Protein AF-0000000080637964 (afdb_homodimer)

Nearest PDB structures (foldseek):
  8hlz-assembly1_C  TM=8.124E-01  e=7.155E+00  Monkeypox virus
  8tnt-assembly1_B  TM=6.303E-01  e=6.315E+00  human gammaherpesvirus 4
  8oyw-assembly1_A  TM=4.692E-01  e=6.722E+00  synthetic construct
  4ol8-assembly1_B  TM=3.854E-01  e=4.080E+00  Saccharomyces cerevisiae
  8hlz-assembly1_C  TM=8.128E-01  e=7.045E+00  Monkeypox virus

Sequence (126 aa):
MFLLNDKERLALYILLRRHEEELDPVLSRVKHRMEKWLFERLSIEEMSDVERVYLALKEGEQLMFLLNDKERLALYILLRRHEEELDPVLSRVKHRMEKWLFERLSIEEMSDVERVYLALKEGEQL

pLDDT: mean 90.82, std 11.89, range [32.06, 97.81]

Structure (mmCIF, N/CA/C/O backbone):
data_AF-0000000080637964-model_v1
#
loop_
_entity.id
_entity.type
_entity.pdbx_description
1 polymer 'Uncharacterized protein'
#
loop_
_atom_site.group_PDB
_atom_site.id
_atom_site.type_symbol
_atom_site.label_atom_id
_atom_site.label_alt_id
_atom_site.label_comp_id
_atom_site.label_asym_id
_atom_site.label_entity_id
_atom_site.label_seq_id
_atom_site.pdbx_PDB_ins_code
_atom_site.Cartn_x
_atom_site.Cartn_y
_atom_site.Cartn_z
_atom_site.occupancy
_atom_site.B_iso_or_equiv
_atom_site.auth_seq_id
_atom_site.auth_comp_id
_atom_site.auth_asym_id
_atom_site.auth_atom_id
_atom_site.pdbx_PDB_model_num
ATOM 1 N N . MET A 1 1 ? 14.906 4.859 2.029 1 70.62 1 MET A N 1
ATOM 2 C CA . MET A 1 1 ? 14.234 4.414 0.814 1 70.62 1 MET A CA 1
ATOM 3 C C . MET A 1 1 ? 13.375 3.186 1.089 1 70.62 1 MET A C 1
ATOM 5 O O . MET A 1 1 ? 13.797 2.275 1.805 1 70.62 1 MET A O 1
ATOM 9 N N . PHE A 1 2 ? 12.016 3.297 0.801 1 84 2 PHE A N 1
ATOM 10 C CA . PHE A 1 2 ? 11.086 2.193 1.026 1 84 2 PHE A CA 1
ATOM 11 C C . PHE A 1 2 ? 10.805 1.453 -0.275 1 84 2 PHE A C 1
ATOM 13 O O . PHE A 1 2 ? 10.133 1.982 -1.162 1 84 2 PHE A O 1
ATOM 20 N N . LEU A 1 3 ? 11.375 0.196 -0.302 1 88.81 3 LEU A N 1
ATOM 21 C CA . LEU A 1 3 ? 11.25 -0.615 -1.508 1 88.81 3 LEU A CA 1
ATOM 22 C C . LEU A 1 3 ? 10.234 -1.735 -1.307 1 88.81 3 LEU A C 1
ATOM 24 O O . LEU A 1 3 ? 10.188 -2.354 -0.241 1 88.81 3 LEU A O 1
ATOM 28 N N . LEU A 1 4 ? 9.453 -1.877 -2.324 1 92.56 4 LEU A N 1
ATOM 29 C CA . LEU A 1 4 ? 8.508 -2.99 -2.34 1 92.56 4 LEU A CA 1
ATOM 30 C C . LEU A 1 4 ? 8.953 -4.062 -3.328 1 92.56 4 LEU A C 1
ATOM 32 O O . LEU A 1 4 ? 9.336 -3.752 -4.457 1 92.56 4 LEU A O 1
ATOM 36 N N . ASN A 1 5 ? 8.961 -5.328 -2.895 1 89.81 5 ASN A N 1
ATOM 37 C CA . ASN A 1 5 ? 9.18 -6.402 -3.859 1 89.81 5 ASN A CA 1
ATOM 38 C C . ASN A 1 5 ? 7.906 -6.711 -4.648 1 89.81 5 ASN A C 1
ATO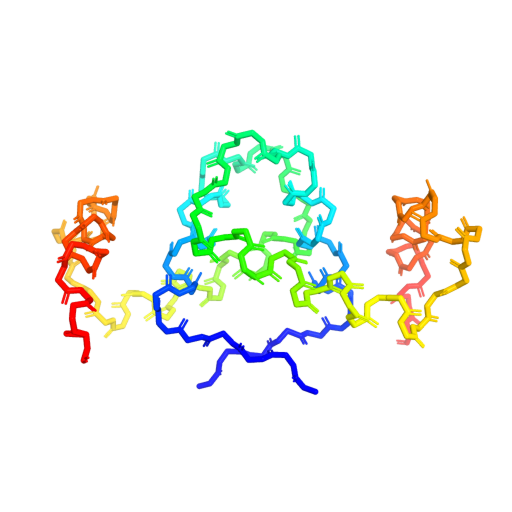M 40 O O . ASN A 1 5 ? 6.867 -6.086 -4.43 1 89.81 5 ASN A O 1
ATOM 44 N N . ASP A 1 6 ? 7.961 -7.66 -5.605 1 88.56 6 ASP A N 1
ATOM 45 C CA . ASP A 1 6 ? 6.867 -7.914 -6.539 1 88.56 6 ASP A CA 1
ATOM 46 C C . ASP A 1 6 ? 5.633 -8.438 -5.805 1 88.56 6 ASP A C 1
ATOM 48 O O . ASP A 1 6 ? 4.508 -8.031 -6.113 1 88.56 6 ASP A O 1
ATOM 52 N N . LYS A 1 7 ? 5.879 -9.312 -4.855 1 91.75 7 LY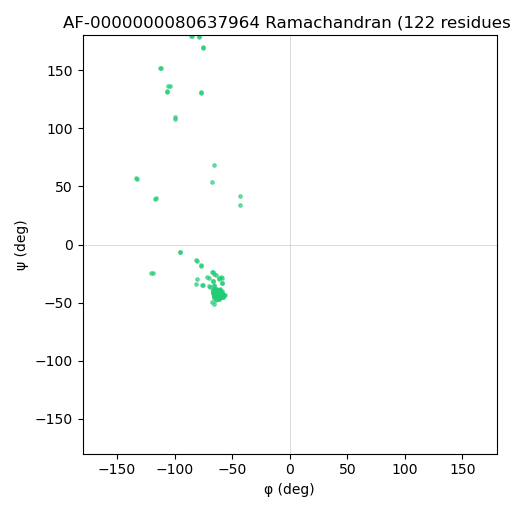S A N 1
ATOM 53 C CA . LYS A 1 7 ? 4.77 -9.875 -4.098 1 91.75 7 LYS A CA 1
ATOM 54 C C . LYS A 1 7 ? 4.078 -8.812 -3.254 1 91.75 7 LYS A C 1
ATOM 56 O O . LYS A 1 7 ? 2.848 -8.773 -3.18 1 91.75 7 LYS A O 1
ATOM 61 N N . GLU A 1 8 ? 4.82 -7.977 -2.637 1 94.12 8 GLU A N 1
ATOM 62 C CA . GLU A 1 8 ? 4.293 -6.883 -1.83 1 94.12 8 GLU A CA 1
ATOM 63 C C . GLU A 1 8 ? 3.514 -5.887 -2.689 1 94.12 8 GLU A C 1
ATOM 65 O O . GLU A 1 8 ? 2.461 -5.398 -2.279 1 94.12 8 GLU A O 1
ATOM 70 N N . ARG A 1 9 ? 4.02 -5.57 -3.832 1 94.25 9 ARG A N 1
ATOM 71 C CA . ARG A 1 9 ? 3.354 -4.648 -4.746 1 94.25 9 ARG A CA 1
ATOM 72 C C . ARG A 1 9 ? 2 -5.195 -5.188 1 94.25 9 ARG A C 1
ATOM 74 O O . ARG A 1 9 ? 1.006 -4.469 -5.203 1 94.25 9 ARG A O 1
ATOM 81 N N . LEU A 1 10 ? 2.035 -6.48 -5.512 1 95.25 10 LEU A N 1
ATOM 82 C CA . LEU A 1 10 ? 0.796 -7.117 -5.941 1 95.25 10 LEU A CA 1
ATOM 83 C C . LEU A 1 10 ? -0.23 -7.133 -4.812 1 95.25 10 LEU A C 1
ATOM 85 O O . LEU A 1 10 ? -1.401 -6.812 -5.031 1 95.25 10 LEU A O 1
ATOM 89 N N . ALA A 1 11 ? 0.207 -7.52 -3.693 1 96.19 11 ALA A N 1
ATOM 90 C CA . ALA A 1 11 ? -0.671 -7.559 -2.527 1 96.19 11 ALA A CA 1
ATOM 91 C C . ALA A 1 11 ? -1.26 -6.18 -2.238 1 96.19 11 ALA A C 1
ATOM 93 O O . ALA A 1 11 ? -2.459 -6.051 -1.981 1 96.19 11 ALA A O 1
ATOM 94 N N . LEU A 1 12 ? -0.439 -5.121 -2.316 1 97.12 12 LEU A N 1
ATOM 95 C CA . LEU A 1 12 ? -0.895 -3.756 -2.074 1 97.12 12 LEU A CA 1
ATOM 96 C C . LEU A 1 12 ? -1.886 -3.314 -3.145 1 97.12 12 LEU A C 1
ATOM 98 O O . LEU A 1 12 ? -2.9 -2.686 -2.838 1 97.12 12 LEU A O 1
ATOM 102 N N . TYR A 1 13 ? -1.57 -3.66 -4.344 1 97.19 13 TYR A N 1
ATOM 103 C CA . TYR A 1 13 ? -2.471 -3.297 -5.434 1 97.19 13 TYR A CA 1
ATOM 104 C C . TYR A 1 13 ? -3.855 -3.893 -5.215 1 97.19 13 TYR A C 1
ATOM 106 O O . TYR A 1 13 ? -4.867 -3.211 -5.395 1 97.19 13 TYR A O 1
ATOM 114 N N . ILE A 1 14 ? -3.891 -5.113 -4.844 1 97.19 14 ILE A N 1
ATOM 115 C CA . ILE A 1 14 ? -5.156 -5.805 -4.621 1 97.19 14 ILE A CA 1
ATOM 116 C C . ILE A 1 14 ? -5.938 -5.105 -3.51 1 97.19 14 ILE A C 1
ATOM 118 O O . ILE A 1 14 ? -7.141 -4.879 -3.635 1 97.19 14 ILE A O 1
ATOM 122 N N . LEU A 1 15 ? -5.242 -4.766 -2.43 1 97.75 15 LEU A N 1
ATOM 123 C CA . LEU A 1 15 ? -5.895 -4.062 -1.33 1 97.75 15 LEU A CA 1
ATOM 124 C C . LEU A 1 15 ? -6.414 -2.703 -1.785 1 97.75 15 LEU A C 1
ATOM 126 O O . LEU A 1 15 ? -7.539 -2.324 -1.46 1 97.75 15 LEU A O 1
ATOM 130 N N . LEU A 1 16 ? -5.617 -1.956 -2.518 1 97.81 16 LEU A N 1
ATOM 131 C CA . LEU A 1 16 ? -6.004 -0.64 -3.014 1 97.81 16 LEU A CA 1
ATOM 132 C C . LEU A 1 16 ? -7.207 -0.745 -3.943 1 97.81 16 LEU A C 1
ATOM 134 O O . LEU A 1 16 ? -8.102 0.105 -3.908 1 97.81 16 LEU A O 1
ATOM 138 N N . ARG A 1 17 ? -7.23 -1.769 -4.762 1 96.62 17 ARG A N 1
ATOM 139 C CA . ARG A 1 17 ? -8.344 -1.997 -5.676 1 96.62 17 ARG A CA 1
ATOM 140 C C . ARG A 1 17 ? -9.625 -2.312 -4.906 1 96.62 17 ARG A C 1
ATOM 142 O O . ARG A 1 17 ? -10.703 -1.821 -5.254 1 96.62 17 ARG A O 1
ATOM 149 N N . ARG A 1 18 ? -9.531 -3.051 -3.861 1 96.25 18 ARG A N 1
ATOM 150 C CA . ARG A 1 18 ? -10.672 -3.438 -3.035 1 96.25 18 ARG A CA 1
ATOM 151 C C . ARG A 1 18 ? -11.273 -2.227 -2.336 1 96.25 18 ARG A C 1
ATOM 153 O O . ARG A 1 18 ? -12.484 -2.172 -2.117 1 96.25 18 ARG A O 1
ATOM 160 N N . HIS A 1 19 ? -10.5 -1.292 -2.021 1 97.12 19 HIS A N 1
ATOM 161 C CA . HIS A 1 19 ? -10.969 -0.118 -1.291 1 97.12 19 HIS A CA 1
ATOM 162 C C . HIS A 1 19 ? -10.812 1.147 -2.129 1 97.12 19 HIS A C 1
ATOM 164 O O . HIS A 1 19 ? -10.422 2.197 -1.61 1 97.12 19 HIS A O 1
ATOM 170 N N . GLU A 1 20 ? -11.086 1.065 -3.375 1 96.12 20 GLU A N 1
ATOM 171 C CA . GLU A 1 20 ? -10.875 2.146 -4.332 1 96.12 20 GLU A CA 1
ATOM 172 C C . GLU A 1 20 ? -11.672 3.391 -3.945 1 96.12 20 GLU A C 1
ATOM 174 O O . GLU A 1 2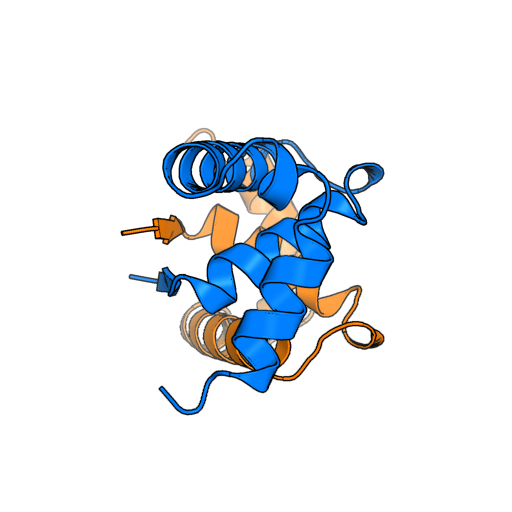0 ? -11.203 4.516 -4.141 1 96.12 20 GLU A O 1
ATOM 179 N N . GLU A 1 21 ? -12.727 3.234 -3.295 1 95.69 21 GLU A N 1
ATOM 180 C CA . GLU A 1 21 ? -13.625 4.34 -2.969 1 95.69 21 GLU A CA 1
A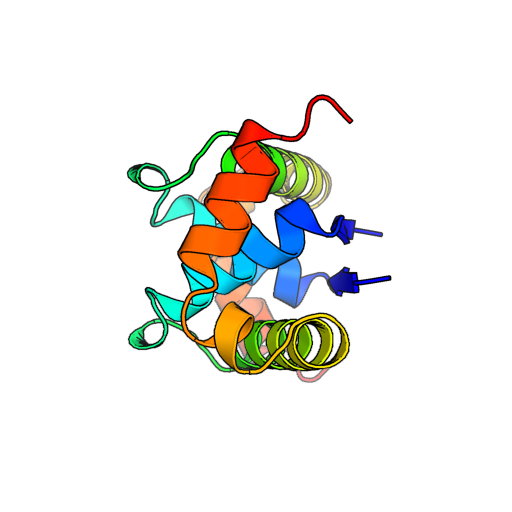TOM 181 C C . GLU A 1 21 ? -13.07 5.176 -1.818 1 95.69 21 GLU A C 1
ATOM 183 O O . GLU A 1 21 ? -13.516 6.305 -1.6 1 95.69 21 GLU A O 1
ATOM 188 N N . GLU A 1 22 ? -12.172 4.617 -1.105 1 95.69 22 GLU A N 1
ATOM 189 C CA . GLU A 1 22 ? -11.617 5.305 0.053 1 95.69 22 GLU A CA 1
ATOM 190 C C . GLU A 1 22 ? -10.328 6.039 -0.309 1 95.69 22 GLU A C 1
ATOM 192 O O . GLU A 1 22 ? -9.789 6.797 0.5 1 95.69 22 GLU A O 1
ATOM 197 N N . LEU A 1 23 ? -9.867 5.836 -1.509 1 97.12 23 LEU A N 1
ATOM 198 C CA . LEU A 1 23 ? -8.547 6.352 -1.863 1 97.12 23 LEU A CA 1
ATOM 199 C C . LEU A 1 23 ? -8.602 7.855 -2.117 1 97.12 23 LEU A C 1
ATOM 201 O O . LEU A 1 23 ? -9.492 8.336 -2.82 1 97.12 23 LEU A O 1
ATOM 205 N N . ASP A 1 24 ? -7.719 8.555 -1.536 1 95.25 24 ASP A N 1
ATOM 206 C CA . ASP A 1 24 ? -7.527 9.953 -1.899 1 95.25 24 ASP A CA 1
ATOM 207 C C . ASP A 1 24 ? -6.578 10.086 -3.088 1 95.25 24 ASP A C 1
ATOM 209 O O . ASP A 1 24 ? -6.09 9.086 -3.617 1 95.25 24 ASP A O 1
ATOM 213 N N . PRO A 1 25 ? -6.316 11.258 -3.539 1 96 25 PRO A N 1
ATOM 214 C CA . PRO A 1 25 ? -5.488 11.438 -4.73 1 96 25 PRO A CA 1
ATOM 215 C C . PRO A 1 25 ? -4.09 10.836 -4.574 1 96 25 PRO A C 1
ATOM 217 O O . PRO A 1 25 ? -3.51 10.344 -5.547 1 96 25 PRO A O 1
ATOM 220 N N . VAL A 1 26 ? -3.551 10.852 -3.398 1 95.81 26 VAL A N 1
ATOM 221 C CA . VAL A 1 26 ? -2.211 10.328 -3.156 1 95.81 26 VAL A CA 1
ATOM 222 C C . VAL A 1 26 ? -2.203 8.82 -3.359 1 95.81 26 VAL A C 1
ATOM 224 O O . VAL A 1 26 ? -1.405 8.297 -4.141 1 95.81 26 VAL A O 1
ATOM 227 N N . LEU A 1 27 ? -3.166 8.141 -2.721 1 97 27 LEU A N 1
ATOM 228 C CA . LEU A 1 27 ? -3.232 6.684 -2.83 1 97 27 LEU A CA 1
ATOM 229 C C . LEU A 1 27 ? -3.693 6.266 -4.223 1 97 27 LEU A C 1
ATOM 231 O O . LEU A 1 27 ? -3.268 5.227 -4.734 1 97 27 LEU A O 1
ATOM 235 N N . SER A 1 28 ? -4.477 7.121 -4.867 1 97.62 28 SER A N 1
ATOM 236 C CA . SER A 1 28 ? -4.895 6.844 -6.238 1 97.62 28 SER A CA 1
ATOM 237 C C . SER A 1 28 ? -3.705 6.836 -7.191 1 97.62 28 SER A C 1
ATOM 239 O O . SER A 1 28 ? -3.623 5.988 -8.086 1 97.62 28 SER A O 1
ATOM 241 N N . ARG A 1 29 ? -2.797 7.758 -6.926 1 96.62 29 ARG A N 1
ATOM 242 C CA . ARG A 1 29 ? -1.587 7.812 -7.738 1 96.62 29 ARG A CA 1
ATOM 243 C C . ARG A 1 29 ? -0.723 6.574 -7.52 1 96.62 29 ARG A C 1
ATOM 245 O O . ARG A 1 29 ? -0.157 6.027 -8.469 1 96.62 29 ARG A O 1
ATOM 252 N N . VAL A 1 30 ? -0.604 6.152 -6.312 1 96.44 30 VAL A N 1
ATOM 253 C CA . VAL A 1 30 ? 0.169 4.953 -5.996 1 96.44 30 VAL A CA 1
ATOM 254 C C . VAL A 1 30 ? -0.44 3.744 -6.699 1 96.44 30 VAL A C 1
ATOM 256 O O . VAL A 1 30 ? 0.273 2.961 -7.332 1 96.44 30 VAL A O 1
ATOM 259 N N . LYS A 1 31 ? -1.758 3.643 -6.613 1 97.31 31 LYS A N 1
ATOM 260 C CA . LYS A 1 31 ? -2.449 2.529 -7.262 1 97.31 31 LYS A CA 1
ATOM 261 C C . LYS A 1 31 ? -2.197 2.525 -8.766 1 97.31 31 LYS A C 1
ATOM 263 O O . LYS A 1 31 ? -1.921 1.476 -9.352 1 97.31 31 LYS A O 1
ATOM 268 N N . HIS A 1 32 ? -2.27 3.658 -9.359 1 97.06 32 HIS A N 1
ATOM 269 C CA . HIS A 1 32 ? -2.08 3.771 -10.805 1 97.06 32 HIS A CA 1
ATOM 270 C C . HIS A 1 32 ? -0.663 3.377 -11.203 1 97.06 32 HIS A C 1
ATOM 272 O O . HIS A 1 32 ? -0.468 2.691 -12.211 1 97.06 32 HIS A O 1
ATOM 278 N N . ARG A 1 33 ? 0.302 3.818 -10.43 1 95.62 33 ARG A N 1
ATOM 279 C CA . ARG A 1 33 ? 1.684 3.43 -10.703 1 95.62 33 ARG A CA 1
ATOM 280 C C . ARG A 1 33 ? 1.855 1.918 -10.609 1 95.62 33 ARG A C 1
ATOM 282 O O . ARG A 1 33 ? 2.562 1.316 -11.422 1 95.62 33 ARG A O 1
ATOM 289 N N . MET A 1 34 ? 1.22 1.311 -9.594 1 95 34 MET A N 1
ATOM 290 C CA . MET A 1 34 ? 1.298 -0.139 -9.445 1 95 34 MET A CA 1
ATOM 291 C C . MET A 1 34 ? 0.602 -0.847 -10.602 1 95 34 MET A C 1
ATOM 293 O O . MET A 1 34 ? 1.091 -1.864 -11.094 1 95 34 MET A O 1
ATOM 297 N N . GLU A 1 35 ? -0.474 -0.318 -10.953 1 94.94 35 GLU A N 1
ATOM 298 C CA . GLU A 1 35 ? -1.249 -0.877 -12.055 1 94.94 35 GLU A CA 1
ATOM 299 C C . GLU A 1 35 ? -0.452 -0.856 -13.359 1 94.94 35 GLU A C 1
ATOM 301 O O . GLU A 1 35 ? -0.449 -1.835 -14.102 1 94.94 35 GLU A O 1
ATOM 306 N N . LYS A 1 36 ? 0.143 0.224 -13.633 1 95 36 LYS A N 1
ATOM 307 C CA . LYS A 1 36 ? 0.978 0.332 -14.828 1 95 36 LYS A CA 1
ATOM 308 C C . LYS A 1 36 ? 2.092 -0.71 -14.812 1 95 36 LYS A C 1
ATOM 310 O O . LYS A 1 36 ? 2.371 -1.339 -15.836 1 95 36 LYS A O 1
ATOM 315 N N . TRP A 1 37 ? 2.723 -0.831 -13.672 1 93.75 37 TRP A N 1
ATOM 316 C CA . TRP A 1 37 ? 3.777 -1.824 -13.492 1 93.75 37 TRP A CA 1
ATOM 317 C C . TRP A 1 37 ? 3.246 -3.232 -13.742 1 93.75 37 TRP A C 1
ATOM 319 O O . TRP A 1 37 ? 3.91 -4.047 -14.383 1 93.75 37 TRP A O 1
ATOM 329 N N . LEU A 1 38 ? 2.053 -3.551 -13.273 1 93.62 38 LEU A N 1
ATOM 330 C CA . LEU A 1 38 ? 1.457 -4.875 -13.422 1 93.62 38 LEU A CA 1
ATOM 331 C C . LEU A 1 38 ? 1.083 -5.137 -14.883 1 93.62 38 LEU A C 1
ATOM 333 O O . LEU A 1 38 ? 1.224 -6.262 -15.367 1 93.62 38 LEU A O 1
ATOM 337 N N . PHE A 1 39 ? 0.65 -4.133 -15.523 1 93.88 39 PHE A N 1
ATOM 338 C CA . PHE A 1 39 ? 0.253 -4.277 -16.922 1 93.88 39 PHE A CA 1
ATOM 339 C C . PHE A 1 39 ? 1.449 -4.652 -17.781 1 93.88 39 PHE A C 1
ATOM 341 O O . PHE A 1 39 ? 1.293 -5.305 -18.828 1 93.88 39 PHE A O 1
ATOM 348 N N . GLU A 1 40 ? 2.6 -4.285 -17.328 1 92.88 40 GLU A N 1
ATOM 349 C CA . GLU A 1 40 ? 3.824 -4.594 -18.062 1 92.88 40 GLU A CA 1
ATOM 350 C C . GLU A 1 40 ? 4.277 -6.023 -17.797 1 92.88 40 GLU A C 1
ATOM 352 O O . GLU A 1 40 ? 5.09 -6.57 -18.547 1 92.88 40 GLU A O 1
ATOM 357 N N . ARG A 1 41 ? 3.707 -6.656 -16.797 1 90.81 41 ARG A N 1
ATOM 358 C CA . ARG A 1 41 ? 4.262 -7.93 -16.359 1 90.81 41 ARG A CA 1
ATOM 359 C C . ARG A 1 41 ? 3.234 -9.047 -16.484 1 90.81 41 ARG A C 1
ATOM 361 O O . ARG A 1 41 ? 3.596 -10.227 -16.578 1 90.81 41 ARG A O 1
ATOM 368 N N . LEU A 1 42 ? 1.986 -8.672 -16.453 1 93.19 42 LEU A N 1
ATOM 369 C CA . LEU A 1 42 ? 0.917 -9.664 -16.484 1 93.19 42 LEU A CA 1
ATOM 370 C C . LEU A 1 42 ? 0.147 -9.586 -17.797 1 93.19 42 LEU A C 1
ATOM 372 O O . LEU A 1 42 ? 0.045 -8.516 -18.406 1 93.19 42 LEU A O 1
ATOM 376 N N . SER A 1 43 ? -0.383 -10.695 -18.156 1 92.75 43 SER A N 1
ATOM 377 C CA . SER A 1 43 ? -1.292 -10.719 -19.297 1 92.75 43 SER A CA 1
ATOM 378 C C . SER A 1 43 ? -2.656 -10.148 -18.938 1 92.75 43 SER A C 1
ATOM 380 O O . SER A 1 43 ? -2.938 -9.898 -17.766 1 92.75 43 SER A O 1
ATOM 382 N N . ILE A 1 44 ? -3.449 -9.938 -19.969 1 92.62 44 ILE A N 1
ATOM 383 C CA . ILE A 1 44 ? -4.801 -9.43 -19.766 1 92.62 44 ILE A CA 1
ATOM 384 C C . ILE A 1 44 ? -5.594 -10.391 -18.875 1 92.62 44 ILE A C 1
ATOM 386 O O . ILE A 1 44 ? -6.328 -9.961 -17.984 1 92.62 44 ILE A O 1
ATOM 390 N N . GLU A 1 45 ? -5.352 -11.672 -19.156 1 92.5 45 GLU A N 1
ATOM 391 C CA . GLU A 1 45 ? -6.047 -12.695 -18.375 1 92.5 45 GLU A CA 1
ATOM 392 C C . GLU A 1 45 ? -5.613 -12.68 -16.906 1 92.5 45 GLU A C 1
ATOM 394 O O . GLU A 1 45 ? -6.449 -12.758 -16.016 1 92.5 45 GLU A O 1
ATOM 399 N N . GLU A 1 46 ? -4.348 -12.578 -16.609 1 93.75 46 GLU A N 1
ATOM 400 C CA . GLU A 1 46 ? -3.811 -12.523 -15.242 1 93.75 46 GLU A CA 1
ATOM 401 C C . GLU A 1 46 ? -4.277 -11.266 -14.516 1 93.75 46 GLU A C 1
ATOM 403 O O . GLU A 1 46 ? -4.594 -11.312 -13.328 1 93.75 46 GLU A O 1
ATOM 408 N N . MET A 1 47 ? -4.344 -10.172 -15.211 1 93 47 MET A N 1
ATOM 409 C CA . MET A 1 47 ? -4.789 -8.906 -14.633 1 93 47 MET A CA 1
ATOM 410 C C . MET A 1 47 ? -6.262 -8.984 -14.234 1 93 47 MET A C 1
ATOM 412 O O . MET A 1 47 ? -6.676 -8.367 -13.25 1 93 47 MET A O 1
ATOM 416 N N . SER A 1 48 ? -7.035 -9.695 -15.008 1 92.94 48 SER A N 1
ATOM 417 C CA . SER A 1 48 ? -8.461 -9.828 -14.711 1 92.94 48 SER A CA 1
ATOM 418 C C . SER A 1 48 ? -8.695 -10.617 -13.43 1 92.94 48 SER A C 1
ATOM 420 O O . SER A 1 48 ? -9.734 -10.477 -12.789 1 92.94 48 SER A O 1
ATOM 422 N N . ASP A 1 49 ? -7.691 -11.422 -13.102 1 93.75 49 ASP A N 1
ATOM 423 C CA . ASP A 1 49 ? -7.777 -12.219 -11.875 1 93.75 49 ASP A CA 1
ATOM 424 C C . ASP A 1 49 ? -6.488 -12.117 -11.062 1 93.75 49 ASP A C 1
ATOM 426 O O . ASP A 1 49 ? -5.891 -13.141 -10.719 1 93.75 49 ASP A O 1
ATOM 430 N N . VAL A 1 50 ? -6.195 -10.938 -10.789 1 94.75 50 VAL A N 1
ATOM 431 C CA . VAL A 1 50 ? -4.93 -10.641 -10.125 1 94.75 50 VAL A CA 1
ATOM 432 C C . VAL A 1 50 ? -4.895 -11.328 -8.758 1 94.75 50 VAL A C 1
ATOM 434 O O . VAL A 1 50 ? -3.824 -11.711 -8.281 1 94.75 50 VAL A O 1
ATOM 437 N N . GLU A 1 51 ? -6.023 -11.539 -8.094 1 94 51 GLU A N 1
ATOM 438 C CA . GLU A 1 51 ? -6.078 -12.234 -6.812 1 94 51 GLU A CA 1
ATOM 439 C C . GLU A 1 51 ? -5.586 -13.672 -6.941 1 94 51 GLU A C 1
ATOM 441 O O . GLU A 1 51 ? -4.898 -14.18 -6.055 1 94 51 GLU A O 1
ATOM 446 N N . ARG A 1 52 ? -5.957 -14.273 -8.008 1 93.69 52 ARG A N 1
ATOM 447 C CA . ARG A 1 52 ? -5.492 -15.633 -8.25 1 93.69 52 ARG A CA 1
ATOM 448 C C . ARG A 1 52 ? -3.98 -15.672 -8.445 1 93.69 52 ARG A C 1
ATOM 450 O O . ARG A 1 52 ? -3.309 -16.578 -7.949 1 93.69 52 ARG A O 1
ATOM 457 N N . VAL A 1 53 ? -3.48 -14.734 -9.195 1 94.25 53 VAL A N 1
ATOM 458 C CA . VAL A 1 53 ? -2.039 -14.633 -9.406 1 94.25 53 VAL A CA 1
ATOM 459 C C . VAL A 1 53 ? -1.332 -14.5 -8.062 1 94.25 53 VAL A C 1
ATOM 461 O O . VAL A 1 53 ? -0.345 -15.195 -7.801 1 94.25 53 VAL A O 1
ATOM 464 N N . TYR A 1 54 ? -1.887 -13.695 -7.223 1 94.94 54 TYR A N 1
ATOM 465 C CA . TYR A 1 54 ? -1.294 -13.461 -5.914 1 94.94 54 TYR A CA 1
ATOM 466 C C . TYR A 1 54 ? -1.322 -14.727 -5.066 1 94.94 54 TYR A C 1
ATOM 468 O O . TYR A 1 54 ? -0.337 -15.062 -4.406 1 94.94 54 TYR A O 1
ATOM 476 N N . LEU A 1 55 ? -2.436 -15.391 -5.098 1 93.31 55 LEU A N 1
ATOM 477 C CA . LEU A 1 55 ? -2.564 -16.625 -4.34 1 93.31 55 LEU A CA 1
ATOM 478 C C . LEU A 1 55 ? -1.547 -17.672 -4.809 1 93.31 55 LEU A C 1
ATOM 480 O O . LEU A 1 55 ? -0.939 -18.359 -3.988 1 93.31 55 LEU A O 1
ATOM 484 N N . ALA A 1 56 ? -1.354 -17.719 -6.09 1 90.5 56 ALA A N 1
ATOM 485 C CA . ALA A 1 56 ? -0.38 -18.656 -6.652 1 90.5 56 ALA A CA 1
ATOM 486 C C . ALA A 1 56 ? 1.035 -18.312 -6.195 1 90.5 56 ALA A C 1
ATOM 488 O O . ALA A 1 56 ? 1.826 -19.203 -5.879 1 90.5 56 ALA A O 1
ATOM 489 N N . LEU A 1 57 ? 1.312 -17.031 -6.184 1 88.12 57 LEU A N 1
ATOM 490 C CA . LEU A 1 57 ? 2.627 -16.562 -5.754 1 88.12 57 LEU A CA 1
ATOM 491 C C . LEU A 1 57 ? 2.844 -16.844 -4.27 1 88.12 57 LEU A C 1
ATOM 493 O O . LEU A 1 57 ? 3.947 -17.219 -3.857 1 88.12 57 LEU A O 1
ATOM 497 N N . LYS A 1 58 ? 1.783 -16.656 -3.551 1 87.31 58 LYS A N 1
ATOM 498 C CA . LYS A 1 58 ? 1.846 -16.859 -2.105 1 87.31 58 LYS A CA 1
ATOM 499 C C . LYS A 1 58 ? 2.09 -18.328 -1.761 1 87.31 58 LYS A C 1
ATOM 501 O O . LYS A 1 58 ? 2.818 -18.625 -0.815 1 87.31 58 LYS A O 1
ATOM 506 N N . GLU A 1 59 ? 1.413 -19.125 -2.504 1 83.56 59 GLU A N 1
ATOM 507 C CA . GLU A 1 59 ? 1.531 -20.562 -2.26 1 83.56 59 GLU A CA 1
ATOM 508 C C . GLU A 1 59 ? 2.855 -21.094 -2.793 1 83.56 59 GLU A C 1
ATOM 510 O O . GLU A 1 59 ? 3.354 -22.125 -2.309 1 83.56 59 GLU A O 1
ATOM 515 N N . GLY A 1 60 ? 3.262 -20.484 -3.91 1 72.06 60 GLY A N 1
ATOM 516 C CA . GLY A 1 60 ? 4.527 -20.906 -4.484 1 72.06 60 GLY A CA 1
ATOM 517 C C . GLY A 1 60 ? 5.73 -20.297 -3.795 1 72.06 60 GLY A C 1
ATOM 518 O O . GLY A 1 60 ? 6.867 -20.484 -4.234 1 72.06 60 GLY A O 1
ATOM 519 N N . GLU A 1 61 ? 5.672 -19.188 -3.258 1 52.97 61 GLU A N 1
ATOM 520 C CA . GLU A 1 61 ? 6.809 -18.609 -2.551 1 52.97 61 GLU A CA 1
ATOM 521 C C . GLU A 1 61 ? 7.5 -19.641 -1.673 1 52.97 61 GLU A C 1
ATOM 523 O O . GLU A 1 61 ? 8.359 -19.312 -0.855 1 52.97 61 GLU A O 1
ATOM 528 N N . GLN A 1 62 ? 7.746 -20.859 -1.994 1 44.31 62 GLN A N 1
ATOM 529 C CA . GLN A 1 62 ? 9.148 -21.188 -1.771 1 44.31 62 GLN A CA 1
ATOM 530 C C . GLN A 1 62 ? 10.055 -20.391 -2.705 1 44.31 62 GLN A C 1
ATOM 532 O O . GLN A 1 62 ? 9.961 -20.516 -3.928 1 44.31 62 GLN A O 1
ATOM 537 N N . LEU A 1 63 ? 10.242 -19.172 -2.648 1 32.06 63 LEU A N 1
ATOM 538 C CA . LEU A 1 63 ? 11.344 -18.594 -3.416 1 32.06 63 LEU A CA 1
ATOM 539 C C . LEU A 1 63 ? 12.664 -19.266 -3.059 1 32.06 63 LEU A C 1
ATOM 541 O O . LEU A 1 63 ? 12.891 -19.609 -1.899 1 32.06 63 LEU A O 1
ATOM 545 N N . MET B 1 1 ? 12.117 -0.831 -9.836 1 70.31 1 MET B N 1
ATOM 546 C CA . MET B 1 1 ? 12.117 -0.484 -8.422 1 70.31 1 MET B CA 1
ATOM 547 C C . MET B 1 1 ? 10.961 0.45 -8.086 1 70.31 1 MET B C 1
ATOM 549 O O . MET B 1 1 ? 10.672 1.384 -8.836 1 70.31 1 MET B O 1
ATOM 553 N N . PHE B 1 2 ? 10.078 -0 -7.129 1 83.94 2 PHE B N 1
ATOM 554 C CA . PHE B 1 2 ? 8.93 0.8 -6.723 1 83.94 2 PHE B CA 1
ATOM 555 C C . PHE B 1 2 ? 9.211 1.533 -5.418 1 83.94 2 PHE B C 1
ATOM 557 O O . PHE B 1 2 ? 9.289 0.914 -4.355 1 83.94 2 PHE B O 1
ATOM 564 N N . LEU B 1 3 ? 9.383 2.879 -5.609 1 88.69 3 LEU B N 1
ATOM 565 C CA . LEU B 1 3 ? 9.734 3.715 -4.465 1 88.69 3 LEU B CA 1
ATOM 566 C C . LEU B 1 3 ? 8.523 4.52 -3.994 1 88.69 3 LEU B C 1
ATOM 568 O O . LEU B 1 3 ? 7.754 5.023 -4.812 1 88.69 3 LEU B O 1
ATOM 572 N N . LEU B 1 4 ? 8.414 4.531 -2.721 1 92.69 4 LEU B N 1
ATOM 573 C CA . LEU B 1 4 ? 7.383 5.363 -2.107 1 92.69 4 LEU B CA 1
ATOM 574 C C . LEU B 1 4 ? 8 6.59 -1.441 1 92.69 4 LEU B C 1
ATOM 576 O O . LEU B 1 4 ? 9.008 6.48 -0.744 1 92.69 4 LEU B O 1
ATOM 580 N N . ASN B 1 5 ? 7.461 7.773 -1.689 1 89.81 5 ASN B N 1
ATOM 581 C CA . ASN B 1 5 ? 7.883 8.938 -0.92 1 89.81 5 ASN B CA 1
ATOM 582 C C . ASN B 1 5 ? 7.23 8.969 0.457 1 89.81 5 ASN B C 1
ATOM 584 O O . ASN B 1 5 ? 6.441 8.086 0.794 1 89.81 5 ASN B O 1
ATOM 588 N N . ASP B 1 6 ? 7.531 9.977 1.292 1 88.44 6 ASP B N 1
ATOM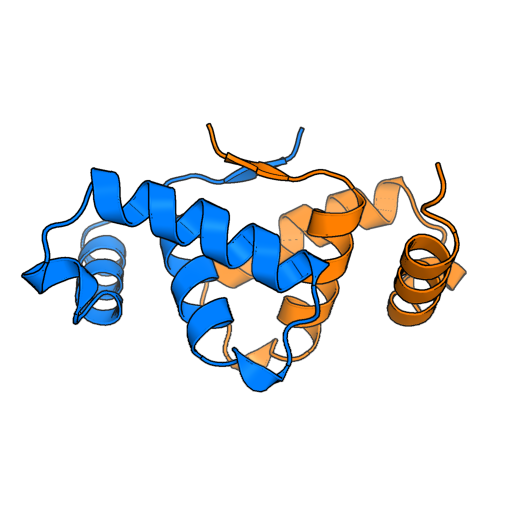 589 C CA . ASP B 1 6 ? 7.102 10.016 2.688 1 88.44 6 ASP B CA 1
ATOM 590 C C . ASP B 1 6 ? 5.582 10.141 2.791 1 88.44 6 ASP B C 1
ATOM 592 O O . ASP B 1 6 ? 4.961 9.484 3.633 1 88.44 6 ASP B O 1
ATOM 596 N N . LYS B 1 7 ? 5.027 10.969 1.932 1 91.75 7 LYS B N 1
ATOM 597 C CA . LYS B 1 7 ? 3.582 11.164 1.952 1 91.75 7 LYS B CA 1
ATOM 598 C C . LYS B 1 7 ? 2.848 9.898 1.54 1 91.75 7 LYS B C 1
ATOM 600 O O . LYS B 1 7 ? 1.834 9.531 2.141 1 91.75 7 LYS B O 1
ATOM 605 N N . GLU B 1 8 ? 3.322 9.234 0.562 1 94.19 8 GLU B N 1
ATOM 606 C CA . GLU B 1 8 ? 2.742 7.984 0.087 1 94.19 8 GLU B CA 1
ATOM 607 C C . GLU B 1 8 ? 2.846 6.891 1.148 1 94.19 8 GLU B C 1
ATOM 609 O O . GLU B 1 8 ? 1.907 6.117 1.341 1 94.19 8 GLU B O 1
ATOM 614 N N . ARG B 1 9 ? 3.951 6.805 1.812 1 94.25 9 ARG B N 1
ATOM 615 C CA . ARG B 1 9 ? 4.156 5.816 2.867 1 94.25 9 ARG B CA 1
ATOM 616 C C . ARG B 1 9 ? 3.178 6.031 4.016 1 94.25 9 ARG B C 1
ATOM 618 O O . ARG B 1 9 ? 2.58 5.078 4.516 1 94.25 9 ARG B O 1
ATOM 625 N N . LEU B 1 10 ? 3.041 7.309 4.359 1 95.25 10 LEU B N 1
ATOM 626 C 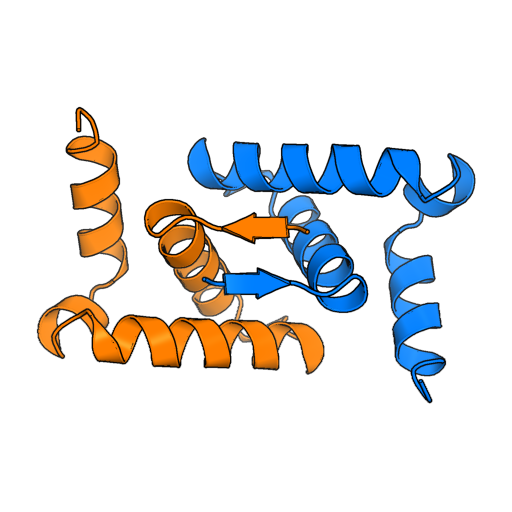CA . LEU B 1 10 ? 2.123 7.645 5.441 1 95.25 10 LEU B CA 1
ATOM 627 C C . LEU B 1 10 ? 0.687 7.301 5.062 1 95.25 10 LEU B C 1
ATOM 629 O O . LEU B 1 10 ? -0.045 6.707 5.859 1 95.25 10 LEU B O 1
ATOM 633 N N . ALA B 1 11 ? 0.323 7.699 3.92 1 96.06 11 ALA B N 1
ATOM 634 C CA . ALA B 1 11 ? -1.024 7.414 3.432 1 96.06 11 ALA B CA 1
ATOM 635 C C . ALA B 1 11 ? -1.293 5.914 3.4 1 96.06 11 ALA B C 1
ATOM 637 O O . ALA B 1 11 ? -2.357 5.457 3.83 1 96.06 11 ALA B O 1
ATOM 638 N N . LEU B 1 12 ? -0.317 5.121 2.934 1 97.06 12 LEU B N 1
ATOM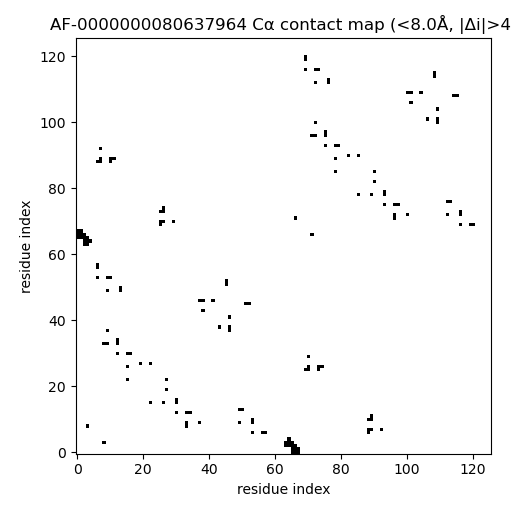 639 C CA . LEU B 1 12 ? -0.46 3.67 2.873 1 97.06 12 LEU B CA 1
ATOM 640 C C . LEU B 1 12 ? -0.55 3.072 4.273 1 97.06 12 LEU B C 1
ATOM 642 O O . LEU B 1 12 ? -1.362 2.18 4.52 1 97.06 12 LEU B O 1
ATOM 646 N N . TYR B 1 13 ? 0.269 3.572 5.117 1 97.12 13 TYR B N 1
ATOM 647 C CA . TYR B 1 13 ? 0.238 3.076 6.488 1 97.12 13 TYR B CA 1
ATOM 648 C C . TYR B 1 13 ? -1.139 3.275 7.113 1 97.12 13 TYR B C 1
ATOM 650 O O . TYR B 1 13 ? -1.67 2.373 7.762 1 97.12 13 TYR B O 1
ATOM 658 N N . ILE B 1 14 ? -1.705 4.414 6.926 1 97.19 14 ILE B N 1
ATOM 659 C CA . ILE B 1 14 ? -3.014 4.734 7.484 1 97.19 14 ILE B CA 1
ATOM 660 C C . ILE B 1 14 ? -4.062 3.777 6.926 1 97.19 14 ILE B C 1
ATOM 662 O O . ILE B 1 14 ? -4.898 3.258 7.668 1 97.19 14 ILE B O 1
ATOM 666 N N . LEU B 1 15 ? -4.004 3.553 5.613 1 97.69 15 LEU B N 1
ATOM 667 C CA . LEU B 1 15 ? -4.945 2.623 4.996 1 97.69 15 LEU B CA 1
ATOM 668 C C . LEU B 1 15 ? -4.766 1.215 5.555 1 97.69 15 LEU B C 1
ATOM 670 O O . LEU B 1 15 ? -5.746 0.538 5.871 1 97.69 15 LEU B O 1
ATOM 674 N N . LEU B 1 16 ? -3.531 0.752 5.672 1 97.75 16 LEU B N 1
ATOM 675 C CA . LEU B 1 16 ? -3.236 -0.577 6.199 1 97.75 16 LEU B CA 1
ATOM 676 C C . LEU B 1 16 ? -3.717 -0.711 7.637 1 97.75 16 LEU B C 1
ATOM 678 O O . LEU B 1 16 ? -4.234 -1.76 8.031 1 97.75 16 LEU B O 1
ATOM 682 N N . ARG B 1 17 ? -3.553 0.348 8.414 1 96.56 17 ARG B N 1
ATOM 683 C CA . ARG B 1 17 ? -4.004 0.354 9.797 1 96.56 17 ARG B CA 1
ATOM 684 C C . ARG B 1 17 ? -5.523 0.272 9.883 1 96.56 17 ARG B C 1
ATOM 686 O O . ARG B 1 17 ? -6.07 -0.447 10.719 1 96.56 17 ARG B O 1
ATOM 693 N N . ARG B 1 18 ? -6.215 0.912 9.023 1 96.12 18 ARG B N 1
ATOM 694 C CA . ARG B 1 18 ? -7.672 0.926 8.984 1 96.12 18 ARG B CA 1
ATOM 695 C C . ARG B 1 18 ? -8.227 -0.452 8.641 1 96.12 18 ARG B C 1
ATOM 697 O O . ARG B 1 18 ? -9.297 -0.831 9.102 1 96.12 18 ARG B O 1
ATOM 704 N N . HIS B 1 19 ? -7.531 -1.178 7.895 1 97.12 19 HIS B N 1
ATOM 705 C CA . HIS B 1 19 ? -7.996 -2.486 7.445 1 97.12 19 HIS B CA 1
ATOM 706 C C . HIS B 1 19 ? -7.094 -3.6 7.969 1 97.12 19 HIS B C 1
ATOM 708 O O . HIS B 1 19 ? -6.801 -4.555 7.25 1 97.12 19 HIS B O 1
ATOM 714 N N . GLU B 1 20 ? -6.652 -3.49 9.156 1 96.06 20 GLU B N 1
ATOM 715 C CA . GLU B 1 20 ? -5.684 -4.398 9.758 1 96.06 20 GLU B CA 1
ATOM 716 C C . GLU B 1 20 ? -6.199 -5.832 9.766 1 96.06 20 GLU B C 1
ATOM 718 O O . GLU B 1 20 ? -5.43 -6.777 9.586 1 96.06 20 GLU B O 1
ATOM 723 N N . GLU B 1 21 ? -7.438 -6.004 9.812 1 95.75 21 GLU B N 1
ATOM 724 C CA . GLU B 1 21 ? -8.039 -7.324 9.945 1 95.75 21 GLU B CA 1
ATOM 725 C C . GLU B 1 21 ? -8.016 -8.078 8.617 1 95.75 21 GLU B C 1
ATOM 727 O O . GLU B 1 21 ? -8.188 -9.297 8.586 1 95.75 21 GLU B O 1
ATOM 732 N N . GLU B 1 22 ? -7.824 -7.371 7.574 1 95.75 22 GLU B N 1
ATOM 733 C CA . GLU B 1 22 ? -7.836 -7.977 6.25 1 95.75 22 GLU B CA 1
ATOM 734 C C . GLU B 1 22 ? -6.422 -8.32 5.789 1 95.75 22 GLU B C 1
ATOM 736 O O . GLU B 1 22 ? -6.238 -8.977 4.758 1 95.75 22 GLU B O 1
ATOM 741 N N . LEU B 1 23 ? -5.449 -7.926 6.551 1 97.12 23 LEU B N 1
ATOM 742 C CA . LEU B 1 23 ? -4.07 -8.055 6.086 1 97.12 23 LEU B CA 1
ATOM 743 C C . LEU B 1 23 ? -3.59 -9.492 6.203 1 97.12 23 LEU B C 1
ATOM 745 O O . LEU B 1 23 ? -3.783 -10.133 7.234 1 97.12 23 LEU B O 1
ATOM 749 N N . ASP B 1 24 ? -3.039 -9.977 5.168 1 95.31 24 ASP B N 1
ATOM 750 C CA . ASP B 1 24 ? -2.33 -11.25 5.254 1 95.31 24 ASP B CA 1
ATOM 751 C C . ASP B 1 24 ? -0.89 -11.039 5.715 1 95.31 24 ASP B C 1
ATOM 753 O O . ASP B 1 24 ? -0.467 -9.914 5.969 1 95.31 24 ASP B O 1
ATOM 757 N N . PRO B 1 25 ? -0.129 -12.062 5.863 1 96 25 PRO B N 1
ATOM 758 C CA . PRO B 1 25 ? 1.23 -11.922 6.395 1 96 25 PRO B CA 1
ATOM 759 C C . PRO B 1 25 ? 2.102 -11 5.547 1 96 25 PRO B C 1
ATOM 761 O O . PRO B 1 25 ? 2.967 -10.305 6.078 1 96 25 PRO B O 1
ATOM 764 N N . VAL B 1 26 ? 1.9 -10.984 4.277 1 95.88 26 VAL B N 1
ATOM 765 C CA . VAL B 1 26 ? 2.697 -10.148 3.385 1 95.88 26 VAL B CA 1
ATOM 766 C C . VAL B 1 26 ? 2.42 -8.672 3.672 1 95.88 26 VAL B C 1
ATOM 768 O O . VAL B 1 26 ? 3.346 -7.898 3.934 1 95.88 26 VAL B O 1
ATOM 771 N N . LEU B 1 27 ? 1.128 -8.32 3.701 1 96.94 27 LEU B N 1
ATOM 772 C CA . LEU B 1 27 ? 0.749 -6.93 3.949 1 96.94 27 LEU B CA 1
ATOM 773 C C . LEU B 1 27 ? 1.043 -6.535 5.391 1 96.94 27 LEU B C 1
ATOM 775 O O . LEU B 1 27 ? 1.387 -5.383 5.668 1 96.94 27 LEU B O 1
ATOM 779 N N . SER B 1 28 ? 0.995 -7.504 6.297 1 97.56 28 SER B N 1
ATOM 780 C CA . SER B 1 28 ? 1.339 -7.238 7.691 1 97.56 28 SER B CA 1
ATOM 781 C C . SER B 1 28 ? 2.807 -6.848 7.832 1 97.56 28 SER B C 1
ATOM 783 O O . SER B 1 28 ? 3.143 -5.941 8.602 1 97.56 28 SER B O 1
ATOM 785 N N . ARG B 1 29 ? 3.629 -7.527 7.039 1 96.62 29 ARG B N 1
ATOM 786 C CA . ARG B 1 29 ? 5.051 -7.207 7.055 1 96.62 29 ARG B CA 1
ATOM 787 C C . ARG B 1 29 ? 5.305 -5.812 6.492 1 96.62 29 ARG B C 1
ATOM 789 O O . ARG B 1 29 ? 6.137 -5.066 7.016 1 96.62 29 ARG B O 1
ATOM 796 N N . VAL B 1 30 ? 4.621 -5.469 5.461 1 96.44 30 VAL B N 1
ATOM 797 C CA . VAL B 1 30 ? 4.758 -4.145 4.867 1 96.44 30 VAL B CA 1
ATOM 798 C C . VAL B 1 30 ? 4.348 -3.078 5.883 1 96.44 30 VAL B C 1
ATOM 800 O O . VAL B 1 30 ? 5.062 -2.094 6.082 1 96.44 30 VAL B O 1
ATOM 803 N N . LYS B 1 31 ? 3.23 -3.314 6.543 1 97.31 31 LYS B N 1
ATOM 804 C CA . LYS B 1 31 ? 2.748 -2.369 7.547 1 97.31 31 LYS B CA 1
ATOM 805 C C . LYS B 1 31 ? 3.77 -2.186 8.664 1 97.31 31 LYS B C 1
ATOM 807 O O . LYS B 1 31 ? 4.047 -1.059 9.078 1 97.31 31 LYS B O 1
ATOM 812 N N . HIS B 1 32 ? 4.328 -3.254 9.117 1 97.06 32 HIS B N 1
ATOM 813 C CA . HIS B 1 32 ? 5.293 -3.205 10.211 1 97.06 32 HIS B CA 1
ATOM 814 C C . HIS B 1 32 ? 6.543 -2.428 9.805 1 97.06 32 HIS B C 1
ATOM 816 O O . HIS B 1 32 ? 7.07 -1.637 10.586 1 97.06 32 HIS B O 1
ATOM 822 N N . ARG B 1 33 ? 7 -2.668 8.594 1 95.62 33 ARG B N 1
ATOM 823 C CA . ARG B 1 33 ? 8.148 -1.919 8.094 1 95.62 33 ARG B CA 1
ATOM 824 C C . ARG B 1 33 ? 7.848 -0.426 8.031 1 95.62 33 ARG B C 1
ATOM 826 O O . ARG B 1 33 ? 8.695 0.399 8.375 1 95.62 33 ARG B O 1
ATOM 833 N N . MET B 1 34 ? 6.629 -0.086 7.582 1 95.06 34 MET B N 1
ATOM 834 C CA . MET B 1 34 ? 6.234 1.318 7.52 1 95.06 34 MET B CA 1
ATOM 835 C C . MET B 1 34 ? 6.133 1.915 8.922 1 95.06 34 MET B C 1
ATOM 837 O O . MET B 1 34 ? 6.531 3.059 9.141 1 95.06 34 MET B O 1
ATOM 841 N N . GLU B 1 35 ? 5.609 1.161 9.781 1 94.94 35 GLU B N 1
ATOM 842 C CA . GLU B 1 35 ? 5.453 1.588 11.164 1 94.94 35 GLU B CA 1
ATOM 843 C C . GLU B 1 35 ? 6.805 1.878 11.812 1 94.94 35 GLU B C 1
ATOM 845 O O . GLU B 1 35 ? 6.965 2.885 12.508 1 94.94 35 GLU B O 1
ATOM 850 N N . LYS B 1 36 ? 7.699 1.002 11.625 1 95.12 36 LYS B N 1
ATOM 851 C CA . LYS B 1 36 ? 9.047 1.206 12.156 1 95.12 36 LYS B CA 1
ATOM 852 C C . LYS B 1 36 ? 9.656 2.496 11.617 1 95.12 36 LYS B C 1
ATOM 854 O O . LYS B 1 36 ? 10.273 3.254 12.367 1 95.12 36 LYS B O 1
ATOM 859 N N . TRP B 1 37 ? 9.5 2.688 10.328 1 93.81 37 TRP B N 1
ATOM 860 C CA . TRP B 1 37 ? 9.992 3.902 9.688 1 93.81 37 TRP B CA 1
ATOM 861 C C . TRP B 1 37 ? 9.336 5.141 10.289 1 93.81 37 TRP B C 1
ATOM 863 O O . TRP B 1 37 ? 10 6.148 10.531 1 93.81 37 TRP B O 1
ATOM 873 N N . LEU B 1 38 ? 8.047 5.098 10.578 1 93.56 38 LEU B N 1
ATOM 874 C CA . LEU B 1 38 ? 7.309 6.23 11.133 1 93.56 38 LEU B CA 1
ATOM 875 C C . LEU B 1 38 ? 7.73 6.504 12.57 1 93.56 38 LEU B C 1
ATOM 877 O O . LEU B 1 38 ? 7.816 7.66 12.984 1 93.56 38 LEU B O 1
ATOM 881 N N . PHE B 1 39 ? 8.008 5.488 13.273 1 93.88 39 PHE B N 1
ATOM 882 C CA . PHE B 1 39 ? 8.414 5.641 14.664 1 93.88 39 PHE B CA 1
ATOM 883 C C . PHE B 1 39 ? 9.75 6.367 14.766 1 93.88 39 PHE B C 1
ATOM 885 O O . PHE B 1 39 ? 10.023 7.035 15.766 1 93.88 39 PHE B O 1
ATOM 892 N N . GLU B 1 40 ? 10.516 6.266 13.719 1 92.94 40 GLU B N 1
ATOM 893 C CA . GLU B 1 40 ? 11.812 6.934 13.68 1 92.94 40 GLU B CA 1
ATOM 894 C C . GLU B 1 40 ? 11.664 8.406 13.32 1 92.94 40 GLU B C 1
ATOM 896 O O . GLU B 1 40 ? 12.578 9.203 13.539 1 92.94 40 GLU B O 1
ATOM 901 N N . ARG B 1 41 ? 10.5 8.773 12.836 1 90.94 41 ARG B N 1
ATOM 902 C CA . ARG B 1 41 ? 10.367 10.109 12.258 1 90.94 41 ARG B CA 1
ATOM 903 C C . ARG B 1 41 ? 9.336 10.938 13.016 1 90.94 41 ARG B C 1
ATOM 905 O O . ARG B 1 41 ? 9.375 12.164 12.984 1 90.94 41 ARG B O 1
ATOM 912 N N . LEU B 1 42 ? 8.414 10.258 13.664 1 93.12 42 LEU B N 1
ATOM 913 C CA . LEU B 1 42 ? 7.328 10.938 14.352 1 93.12 42 LEU B CA 1
ATOM 914 C C . LEU B 1 42 ? 7.449 10.773 15.859 1 93.12 42 LEU B C 1
ATOM 916 O O . LEU B 1 42 ? 7.977 9.766 16.328 1 93.12 42 LEU B O 1
ATOM 920 N N . SER B 1 43 ? 6.945 11.719 16.547 1 92.62 43 SER B N 1
ATOM 921 C CA . SER B 1 43 ? 6.84 11.594 18 1 92.62 43 SER B CA 1
ATOM 922 C C . SER B 1 43 ? 5.695 10.664 18.391 1 92.62 43 SER B C 1
ATOM 924 O O . SER B 1 43 ? 4.895 10.266 17.54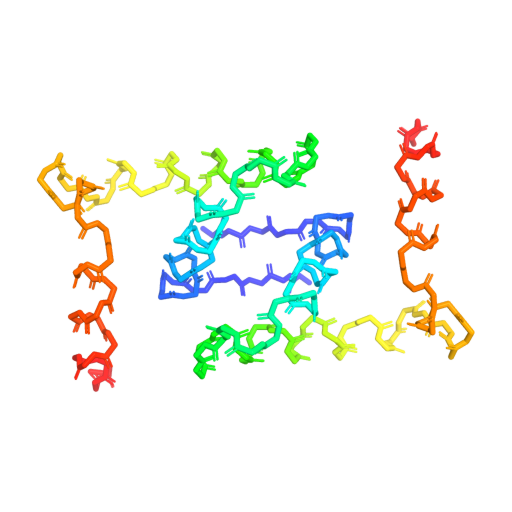7 1 92.62 43 SER B O 1
ATOM 926 N N . ILE B 1 44 ? 5.672 10.344 19.672 1 92.69 44 ILE B N 1
ATOM 927 C CA . ILE B 1 44 ? 4.617 9.484 20.188 1 92.69 44 ILE B CA 1
ATOM 928 C C . ILE B 1 44 ? 3.256 10.141 19.969 1 92.69 44 ILE B C 1
ATOM 930 O O . ILE B 1 44 ? 2.293 9.469 19.578 1 92.69 44 ILE B O 1
ATOM 934 N N . GLU B 1 45 ? 3.248 11.453 20.156 1 92.31 45 GLU B N 1
ATOM 935 C CA . GLU B 1 45 ? 2.008 12.203 19.969 1 92.31 45 GLU B CA 1
ATOM 936 C C . GLU B 1 45 ? 1.562 12.172 18.516 1 92.31 45 GLU B C 1
ATOM 938 O O . GLU B 1 45 ? 0.382 11.961 18.219 1 92.31 45 GLU B O 1
ATOM 943 N N . GLU B 1 46 ? 2.43 12.391 17.562 1 93.75 46 GLU B N 1
ATOM 944 C CA . GLU B 1 46 ? 2.131 12.375 16.141 1 93.75 46 GLU B CA 1
ATOM 945 C C . GLU B 1 46 ? 1.685 10.984 15.68 1 93.75 46 GLU B C 1
ATOM 947 O O . GLU B 1 46 ? 0.768 10.859 14.867 1 93.75 46 GLU B O 1
ATOM 952 N N . MET B 1 47 ? 2.293 9.961 16.203 1 93.06 47 MET B N 1
ATOM 953 C CA . MET B 1 47 ? 1.948 8.586 15.867 1 93.06 47 MET B CA 1
ATOM 954 C C . MET B 1 47 ? 0.544 8.242 16.344 1 93.06 47 MET B C 1
ATOM 956 O O . MET B 1 47 ? -0.163 7.461 15.711 1 93.06 47 MET B O 1
ATOM 960 N N . SER B 1 48 ? 0.147 8.797 17.484 1 92.94 48 SER B N 1
ATOM 961 C CA . SER B 1 48 ? -1.179 8.523 18.031 1 92.94 48 SER B CA 1
ATOM 962 C C . SER B 1 48 ? -2.273 9.109 17.141 1 92.94 48 SER B C 1
ATOM 964 O O . SER B 1 48 ? -3.412 8.641 17.156 1 92.94 48 SER B O 1
ATOM 966 N N . ASP B 1 49 ? -1.869 10.109 16.391 1 93.75 49 ASP B N 1
ATOM 967 C CA . ASP B 1 49 ? -2.816 10.734 15.469 1 93.75 49 ASP B CA 1
ATOM 968 C C . ASP B 1 49 ? -2.199 10.922 14.086 1 93.75 49 ASP B C 1
ATOM 970 O O . ASP B 1 49 ? -2.186 12.031 13.555 1 93.75 49 ASP B O 1
ATOM 974 N N . VAL B 1 50 ? -1.806 9.852 13.602 1 94.62 50 VAL B N 1
ATOM 975 C CA . VAL B 1 50 ? -1.084 9.859 12.328 1 94.62 50 VAL B CA 1
ATOM 976 C C . VAL B 1 50 ? -1.979 10.414 11.227 1 94.62 50 VAL B C 1
ATOM 978 O O . VAL B 1 50 ? -1.491 11.023 10.273 1 94.62 50 VAL B O 1
ATOM 981 N N . GLU B 1 51 ? -3.295 10.266 11.305 1 93.94 51 GLU B N 1
ATOM 982 C CA . GLU B 1 51 ? -4.219 10.812 10.32 1 93.94 51 GLU B CA 1
ATOM 983 C C . GLU B 1 51 ? -4.141 12.336 10.273 1 93.94 51 GLU B C 1
ATOM 985 O O . GLU B 1 51 ? -4.203 12.938 9.203 1 93.94 51 GLU B O 1
ATOM 990 N N . ARG B 1 52 ? -4.02 12.906 11.414 1 93.5 52 ARG B N 1
ATOM 991 C CA . ARG B 1 52 ? -3.879 14.352 11.477 1 93.5 52 ARG B CA 1
ATOM 992 C C . ARG B 1 52 ? -2.58 14.805 10.82 1 93.5 52 ARG B C 1
ATOM 994 O O . ARG B 1 52 ? -2.553 15.82 10.117 1 93.5 52 ARG B O 1
ATOM 1001 N N . VAL B 1 53 ? -1.511 14.102 11.094 1 94.06 53 VAL B N 1
ATOM 1002 C CA . VAL B 1 53 ? -0.224 14.398 10.477 1 94.06 53 VAL B CA 1
ATOM 1003 C C . VAL B 1 53 ? -0.358 14.359 8.953 1 94.06 53 VAL B C 1
ATOM 1005 O O . VAL B 1 53 ? 0.103 15.266 8.266 1 94.06 53 VAL B O 1
ATOM 1008 N N . TYR B 1 54 ? -1.043 13.367 8.492 1 94.81 54 TYR B N 1
ATOM 1009 C CA . TYR B 1 54 ? -1.221 13.195 7.059 1 94.81 54 TYR B CA 1
ATOM 1010 C C . TYR B 1 54 ? -2.039 14.336 6.469 1 94.81 54 TYR B C 1
ATOM 1012 O O . TYR B 1 54 ? -1.701 14.867 5.406 1 94.81 54 TYR B O 1
ATOM 1020 N N . LEU B 1 55 ? -3.088 14.68 7.145 1 93.06 55 LEU B N 1
ATOM 1021 C CA . LEU B 1 55 ? -3.932 15.773 6.68 1 93.06 55 LEU B CA 1
ATOM 1022 C C . LEU B 1 55 ? -3.143 17.078 6.602 1 93.06 55 LEU B C 1
ATOM 1024 O O . LEU B 1 55 ? -3.281 17.828 5.641 1 93.06 55 LEU B O 1
ATOM 1028 N N . ALA B 1 56 ? -2.305 17.281 7.582 1 90.25 56 ALA B N 1
ATOM 1029 C CA . ALA B 1 56 ? -1.474 18.484 7.598 1 90.25 56 ALA B CA 1
ATOM 1030 C C . ALA B 1 56 ? -0.499 18.5 6.422 1 90.25 56 ALA B C 1
ATOM 1032 O O . ALA B 1 56 ? -0.274 19.547 5.805 1 90.25 56 ALA B O 1
ATOM 1033 N N . LEU B 1 57 ? 0.068 17.359 6.148 1 88.12 57 LEU B N 1
ATOM 1034 C CA . LEU B 1 57 ? 1.007 17.234 5.039 1 88.12 57 LEU B CA 1
ATOM 1035 C C . LEU B 1 57 ? 0.303 17.438 3.701 1 88.12 57 LEU B C 1
ATOM 1037 O O . LEU B 1 57 ? 0.864 18.047 2.789 1 88.12 57 LEU B O 1
ATOM 1041 N N . LYS B 1 58 ? -0.87 16.906 3.656 1 87 58 LYS B N 1
ATOM 1042 C CA . LYS B 1 58 ? -1.654 17 2.428 1 87 58 LYS B CA 1
ATOM 1043 C C . LYS B 1 58 ? -2.031 18.453 2.125 1 87 58 LYS B C 1
ATOM 1045 O O . LYS B 1 58 ? -2.053 18.859 0.962 1 87 58 LYS B O 1
ATOM 1050 N N . GLU B 1 59 ? -2.363 19.109 3.174 1 83.38 59 GLU B N 1
ATOM 1051 C CA . GLU B 1 59 ? -2.77 20.5 3.02 1 83.38 59 GLU B CA 1
ATOM 1052 C C . GLU B 1 59 ? -1.562 21.406 2.793 1 83.38 59 GLU B C 1
ATOM 1054 O O . GLU B 1 59 ? -1.684 22.484 2.191 1 83.38 59 GLU B O 1
ATOM 1059 N N . GLY B 1 60 ? -0.439 21.031 3.453 1 71.25 60 GLY B N 1
ATOM 1060 C CA . GLY B 1 60 ? 0.768 21.828 3.314 1 71.25 60 GLY B CA 1
ATOM 1061 C C . GLY B 1 60 ? 1.542 21.531 2.045 1 71.25 60 GLY B C 1
ATOM 1062 O O . GLY B 1 60 ? 2.619 22.078 1.822 1 71.25 60 GLY B O 1
ATOM 1063 N N . GLU B 1 61 ? 1.615 20.359 1.507 1 53.69 61 GLU B N 1
ATOM 1064 C CA . GLU B 1 61 ? 2.346 20.078 0.275 1 53.69 61 GLU B CA 1
ATOM 1065 C C . GLU B 1 61 ? 2.105 21.156 -0.771 1 53.69 61 GLU B C 1
ATOM 1067 O O . GLU B 1 61 ? 2.51 21.016 -1.927 1 53.69 61 GLU B O 1
ATOM 1072 N N . GLN B 1 62 ? 1.917 22.375 -0.619 1 44.78 62 GLN B N 1
ATOM 1073 C CA . GLN B 1 62 ? 2.736 23.219 -1.477 1 44.78 62 GLN B CA 1
ATOM 1074 C C . GLN B 1 62 ? 4.211 23.125 -1.095 1 44.78 62 GLN B C 1
ATOM 1076 O O . GLN B 1 62 ? 4.895 24.141 -0.979 1 44.78 62 GLN B O 1
ATOM 1081 N N . LEU B 1 63 ? 4.852 22.016 -1.016 1 32.56 63 LEU B N 1
ATOM 1082 C CA . LEU B 1 63 ? 6.277 22.219 -0.785 1 32.56 63 LEU B CA 1
ATOM 1083 C C . LEU B 1 63 ? 6.949 22.812 -2.023 1 32.56 63 LEU B C 1
ATOM 1085 O O . LEU B 1 63 ? 6.602 22.453 -3.15 1 32.56 63 LEU B O 1
#

Radius of gyration: 14.95 Å; Cα contacts (8 Å, |Δi|>4): 82; chains: 2; bounding box: 28×44×40 Å

Secondary structure (DSSP, 8-state):
-EEE-HHHHHHHHHHHHHTGGG--HHHHHHHHHHHHHHHTTS-HHHHHTHHHHHHHHHHH---/-EEE-HHHHHHHHHHHHHTGGG--HHHHHHHHHHHHHHHTTS-HHHHHTHHHHHHHHHHH---

Solvent-accessible surface area (backbone atoms only — not comparable to full-atom values): 7420 Å² total; per-residue (Å²): 137,54,76,52,54,72,68,51,47,50,54,48,42,52,52,47,61,73,45,52,87,73,51,49,73,64,54,46,49,53,43,50,55,47,48,56,56,45,61,75,73,41,50,74,71,46,60,75,39,44,66,58,53,48,50,50,49,65,72,48,56,74,116,135,53,76,52,55,73,67,51,46,51,52,48,42,53,54,48,61,74,44,53,87,74,50,50,74,64,55,46,49,52,42,50,56,48,47,55,56,44,61,75,74,42,52,74,71,47,60,75,39,45,67,57,53,49,52,50,46,67,72,53,61,77,115

Organism: Winmispira thermophila (strain ATCC 700085 / DSM 6578 / Z-1203) (NCBI:txid869211)

Foldseek 3Di:
DDDDDPLRLLVLLVVCVVPVVPDDPVSVVSNVVSVVVCPVPDDPVCSVVVVVVSVVCVVPPPD/DDDDDPLRLLVLLVVCVVPVVPDDPVSVVSNVVSVVVCPVPDDPVCSVVVVVVSVVCVVPPVD